Protein AF-A3U033-F1 (afdb_monomer_lite)

Sequence (87 aa):
MTNSAGRDVPVRWIGEQHVREDCQGRIPSLADWLMRIQPESWMANGQIERFGSEAREDPRSSWIVEVARGKTILGLQDWLAMRDLVD

Foldseek 3Di:
DADPVRDDDDPVVVVQVVCCVVVVRDDDDPCRVVVPDDDDPVNPDPPPPPPDDPPDDDVVVVQVVCVVVVNNPPCPVVVVVVVVVVD

pLDDT: mean 79.35, std 15.16, range [46.84, 97.81]

Structure (mmCIF, N/CA/C/O backbone):
data_AF-A3U033-F1
#
_entry.id   AF-A3U033-F1
#
loop_
_atom_site.group_PDB
_atom_site.id
_atom_site.type_symbol
_atom_site.label_atom_id
_atom_site.label_alt_id
_atom_site.label_comp_id
_atom_site.label_asym_id
_atom_site.label_entity_id
_atom_site.label_seq_id
_atom_site.pdbx_PDB_ins_code
_atom_site.Cartn_x
_atom_site.Cartn_y
_atom_site.Cartn_z
_atom_site.occupancy
_atom_site.B_iso_or_equiv
_atom_site.auth_seq_id
_atom_site.auth_comp_id
_atom_site.auth_asym_id
_atom_site.auth_atom_id
_atom_site.pdbx_PDB_model_num
ATOM 1 N N . MET A 1 1 ? -14.284 -7.749 8.926 1.00 87.06 1 MET A N 1
ATOM 2 C CA . MET A 1 1 ? -13.352 -7.967 10.055 1.00 87.06 1 MET A CA 1
ATOM 3 C C . MET A 1 1 ? -13.957 -7.269 11.251 1.00 87.06 1 MET A C 1
ATOM 5 O O . MET A 1 1 ? -14.347 -6.125 11.090 1.00 87.06 1 MET A O 1
ATOM 9 N N . THR A 1 2 ? -14.063 -7.907 12.409 1.00 95.12 2 THR A N 1
ATOM 10 C CA . THR A 1 2 ? -14.664 -7.273 13.593 1.00 95.12 2 THR A CA 1
ATOM 11 C C . THR A 1 2 ? -13.553 -6.804 14.528 1.00 95.12 2 THR A C 1
ATOM 13 O O . THR A 1 2 ? -12.614 -7.555 14.789 1.00 95.12 2 THR A O 1
ATOM 16 N N . ASN A 1 3 ? -13.599 -5.551 14.983 1.00 93.88 3 ASN A N 1
ATOM 17 C CA . ASN A 1 3 ? -12.585 -5.020 15.901 1.00 93.88 3 ASN A CA 1
ATOM 18 C C . ASN A 1 3 ? -12.898 -5.357 17.372 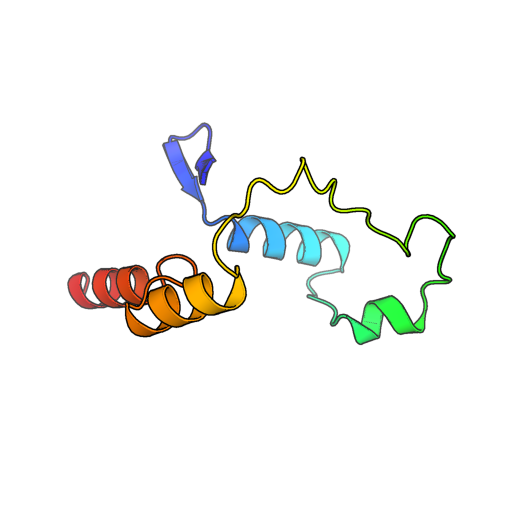1.00 93.88 3 ASN A C 1
ATOM 20 O O . ASN A 1 3 ? -13.954 -5.899 17.693 1.00 93.88 3 ASN A O 1
ATOM 24 N N . SER A 1 4 ? -11.992 -5.000 18.287 1.00 94.94 4 SER A N 1
ATOM 25 C CA . SER A 1 4 ? -12.144 -5.245 19.733 1.00 94.94 4 SER A CA 1
ATOM 26 C C . SER A 1 4 ? -13.354 -4.554 20.373 1.00 94.94 4 SER A C 1
ATOM 28 O O . SER A 1 4 ? -13.767 -4.935 21.462 1.00 94.94 4 SER A O 1
ATOM 30 N N . ALA A 1 5 ? -13.946 -3.565 19.698 1.00 96.00 5 ALA A N 1
ATOM 31 C CA . ALA A 1 5 ? -15.180 -2.904 20.112 1.00 96.00 5 ALA A CA 1
ATOM 32 C C . ALA A 1 5 ? -16.441 -3.560 19.515 1.00 96.00 5 ALA A C 1
ATOM 34 O O . ALA A 1 5 ? -17.513 -2.962 19.566 1.00 96.00 5 ALA A O 1
ATOM 35 N N . GLY A 1 6 ? -16.321 -4.742 18.901 1.00 96.31 6 GLY A N 1
ATOM 36 C CA . GLY A 1 6 ? -17.442 -5.467 18.298 1.00 96.31 6 GLY A CA 1
ATOM 37 C C . GLY A 1 6 ? -17.984 -4.837 17.013 1.00 96.31 6 GLY A C 1
ATOM 38 O O . GLY A 1 6 ? -19.074 -5.194 16.582 1.00 96.31 6 GLY A O 1
ATOM 39 N N . ARG A 1 7 ? -17.263 -3.888 16.399 1.00 95.19 7 ARG A N 1
ATOM 40 C CA . ARG A 1 7 ? -17.705 -3.224 15.164 1.00 95.19 7 ARG A CA 1
ATOM 41 C C . ARG A 1 7 ? -17.186 -3.948 13.937 1.00 95.19 7 ARG A C 1
ATOM 43 O O . ARG A 1 7 ? -15.992 -4.247 13.864 1.00 95.19 7 ARG A O 1
ATOM 50 N N . ASP A 1 8 ? -18.059 -4.130 12.955 1.00 96.00 8 ASP A N 1
ATOM 51 C CA . ASP A 1 8 ? -17.673 -4.623 11.641 1.00 96.00 8 ASP A CA 1
ATOM 52 C C . ASP A 1 8 ? -16.970 -3.532 10.837 1.00 96.00 8 ASP A C 1
ATOM 54 O O . ASP A 1 8 ? -17.530 -2.494 10.493 1.00 96.00 8 ASP A O 1
ATOM 58 N N . VAL A 1 9 ? -15.698 -3.787 10.549 1.00 92.75 9 VAL A N 1
ATOM 59 C CA . VAL A 1 9 ? -14.810 -2.922 9.783 1.00 92.75 9 VAL A CA 1
ATOM 60 C C . VAL A 1 9 ? -14.526 -3.579 8.425 1.00 92.75 9 VAL A C 1
ATOM 62 O O . VAL A 1 9 ? -14.019 -4.714 8.372 1.00 92.75 9 VAL A O 1
ATOM 65 N N . PRO A 1 10 ? -14.829 -2.896 7.306 1.00 94.00 10 PRO A N 1
ATOM 66 C CA . PRO A 1 10 ? -14.473 -3.374 5.978 1.00 94.00 10 PRO A CA 1
ATOM 67 C C . PRO A 1 10 ? -12.953 -3.445 5.809 1.00 94.00 10 PRO A C 1
ATOM 69 O O . PRO A 1 10 ? -12.247 -2.472 6.062 1.00 94.00 10 PRO A O 1
ATOM 72 N N . VAL A 1 11 ? -12.438 -4.567 5.301 1.00 95.62 11 VAL A N 1
ATOM 73 C CA . VAL A 1 11 ? -10.992 -4.734 5.040 1.00 95.62 11 VAL A CA 1
ATOM 74 C C . VAL A 1 11 ? -10.476 -3.670 4.069 1.00 95.62 11 VAL A C 1
ATOM 76 O O . VAL A 1 11 ? -9.401 -3.110 4.264 1.00 95.62 11 VAL A O 1
ATOM 79 N N . ARG A 1 12 ? -11.287 -3.326 3.061 1.00 94.06 12 ARG A N 1
ATOM 80 C CA . ARG A 1 12 ? -10.980 -2.253 2.111 1.00 94.06 12 ARG A CA 1
ATOM 81 C C . ARG A 1 12 ? -10.753 -0.908 2.800 1.00 94.06 12 ARG A C 1
ATOM 83 O O . ARG A 1 12 ? -9.820 -0.204 2.437 1.00 94.06 12 ARG A O 1
ATOM 90 N N . TRP A 1 13 ? -11.580 -0.568 3.790 1.00 95.38 13 TRP A N 1
ATOM 91 C CA . TRP A 1 13 ? -11.458 0.696 4.516 1.00 95.38 13 TRP A CA 1
ATOM 92 C C . TRP A 1 13 ? -10.113 0.792 5.247 1.00 95.38 13 TRP A C 1
ATOM 94 O O . TRP A 1 13 ? -9.446 1.816 5.151 1.00 95.38 13 TRP A O 1
ATOM 104 N N . ILE A 1 14 ? -9.675 -0.300 5.882 1.00 94.81 14 ILE A N 1
ATOM 105 C CA . ILE A 1 14 ? -8.378 -0.379 6.576 1.00 94.81 14 ILE A CA 1
ATOM 106 C C . ILE A 1 14 ? -7.227 -0.188 5.584 1.00 94.81 14 ILE A C 1
ATOM 108 O O . ILE A 1 14 ? -6.326 0.610 5.826 1.00 94.81 14 ILE A O 1
ATOM 112 N N . GLY A 1 15 ? -7.276 -0.890 4.446 1.00 95.69 15 GLY A N 1
ATOM 113 C CA . GLY A 1 15 ? -6.254 -0.769 3.405 1.00 95.69 15 GLY A CA 1
ATOM 114 C C . GLY A 1 15 ? -6.159 0.649 2.836 1.00 95.69 15 GLY A C 1
ATOM 115 O O . GLY A 1 15 ? -5.065 1.182 2.685 1.00 95.69 15 GLY A O 1
ATOM 116 N N . GLU A 1 16 ? -7.298 1.291 2.564 1.00 96.25 16 GLU A N 1
ATOM 117 C CA . GLU A 1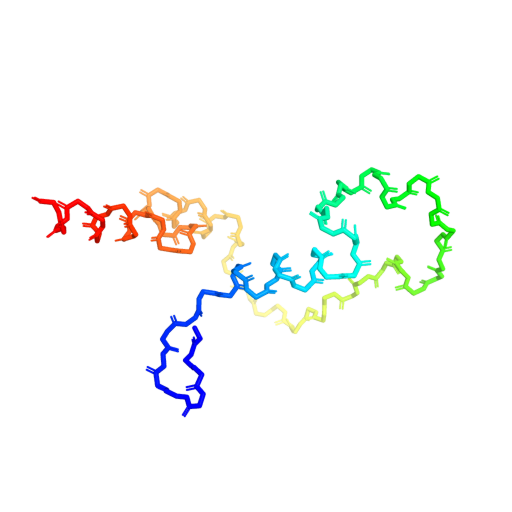 16 ? -7.320 2.670 2.067 1.00 96.25 16 GLU A CA 1
ATOM 118 C C . GLU A 1 16 ? -6.836 3.683 3.112 1.00 96.25 16 GLU A C 1
ATOM 120 O O . GLU A 1 16 ? -6.133 4.626 2.752 1.00 96.25 16 GLU A O 1
ATOM 125 N N . GLN A 1 17 ? -7.198 3.513 4.388 1.00 96.19 17 GLN A N 1
ATOM 126 C CA . GLN A 1 17 ? -6.711 4.372 5.469 1.00 96.19 17 GLN A CA 1
ATOM 127 C C . GLN A 1 17 ? -5.183 4.300 5.568 1.00 96.19 17 GLN A C 1
ATOM 129 O O . GLN A 1 17 ? -4.536 5.340 5.489 1.00 96.19 17 GLN A O 1
ATOM 134 N N . HIS A 1 18 ? -4.623 3.090 5.667 1.00 96.19 18 HIS A N 1
ATOM 135 C CA . HIS A 1 18 ? -3.181 2.873 5.792 1.00 96.19 18 HIS A CA 1
ATOM 136 C C . HIS A 1 18 ? -2.398 3.555 4.662 1.0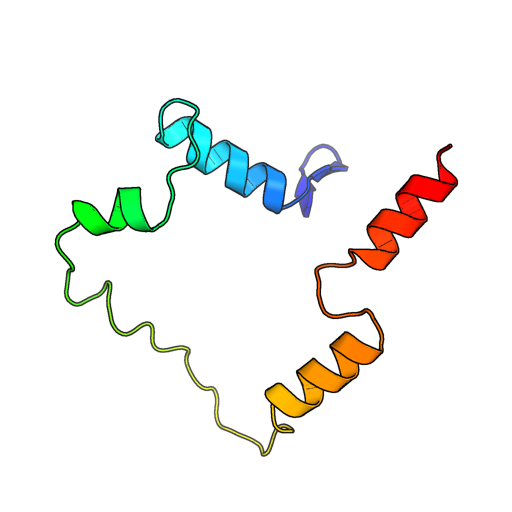0 96.19 18 HIS A C 1
ATOM 138 O O . HIS A 1 18 ? -1.491 4.343 4.917 1.00 96.19 18 HIS A O 1
ATOM 144 N N . VAL A 1 19 ? -2.805 3.333 3.405 1.00 96.19 19 VAL A N 1
ATOM 145 C CA . VAL A 1 19 ? -2.125 3.949 2.256 1.00 96.19 19 VAL A CA 1
ATOM 146 C C . VAL A 1 19 ? -2.234 5.475 2.301 1.00 96.19 19 VAL A C 1
ATOM 148 O O . VAL A 1 19 ? -1.249 6.157 2.026 1.00 96.19 19 VAL A O 1
ATOM 151 N N . ARG A 1 20 ? -3.397 6.037 2.666 1.00 96.38 20 ARG A N 1
ATOM 152 C CA . ARG A 1 20 ? -3.559 7.498 2.769 1.00 96.38 20 ARG A CA 1
ATOM 153 C C . ARG A 1 20 ? -2.686 8.097 3.866 1.00 96.38 20 ARG A C 1
ATOM 155 O O . ARG A 1 20 ? -2.110 9.153 3.629 1.00 96.38 20 ARG A O 1
ATOM 162 N N . GLU A 1 21 ? -2.595 7.474 5.036 1.00 97.81 21 GLU A N 1
ATOM 163 C CA . GLU A 1 21 ? -1.760 7.966 6.141 1.00 97.81 21 GLU A CA 1
ATOM 164 C C . GLU A 1 21 ? -0.284 8.042 5.732 1.00 97.81 21 GLU A C 1
ATOM 166 O O . GLU A 1 21 ? 0.353 9.080 5.920 1.00 97.81 21 GLU A O 1
ATOM 171 N N . ASP A 1 22 ? 0.208 7.013 5.043 1.00 96.50 22 ASP A N 1
ATOM 172 C CA . ASP A 1 22 ? 1.598 6.939 4.587 1.00 96.50 22 ASP A CA 1
ATOM 173 C C . ASP A 1 22 ? 1.878 7.857 3.380 1.00 96.50 22 ASP A C 1
ATOM 175 O O . ASP A 1 22 ? 2.980 8.384 3.216 1.00 96.50 22 ASP A O 1
ATOM 179 N N . CYS A 1 23 ? 0.872 8.098 2.533 1.00 95.19 23 CYS A N 1
ATOM 180 C CA . CYS A 1 23 ? 1.012 8.832 1.269 1.00 95.19 23 CYS A CA 1
ATOM 181 C C . CYS A 1 23 ? 0.475 10.271 1.321 1.00 95.19 23 CYS A C 1
ATOM 183 O O . CYS A 1 23 ? 0.104 10.838 0.284 1.00 95.19 23 CYS A O 1
ATOM 185 N N . GLN A 1 24 ? 0.435 10.880 2.511 1.00 95.19 24 GLN A N 1
ATOM 186 C CA . GLN A 1 24 ? -0.021 12.263 2.726 1.00 95.19 24 GLN A CA 1
ATOM 187 C C . GLN A 1 24 ? -1.434 12.514 2.161 1.00 95.19 24 GLN A C 1
ATOM 189 O O . GLN A 1 24 ? -1.684 13.473 1.427 1.00 95.19 24 GLN A O 1
ATOM 194 N N . GLY A 1 25 ? -2.357 11.606 2.464 1.00 96.00 25 GLY A N 1
ATOM 195 C CA . GLY A 1 25 ? -3.770 11.673 2.094 1.00 96.00 25 GLY A CA 1
ATOM 196 C C . GLY A 1 25 ? -4.111 11.145 0.698 1.00 96.00 25 GLY A C 1
ATOM 197 O O . GLY A 1 25 ? -5.268 11.235 0.291 1.00 96.00 25 GLY A O 1
ATOM 198 N N . ARG A 1 26 ? -3.146 10.598 -0.050 1.00 94.75 26 ARG A N 1
ATOM 199 C CA . ARG A 1 26 ? -3.337 10.145 -1.441 1.00 94.75 26 ARG A CA 1
ATOM 200 C C . ARG A 1 26 ? -3.379 8.620 -1.527 1.00 94.75 26 ARG A C 1
ATOM 202 O O . ARG A 1 26 ? -2.798 7.939 -0.695 1.00 94.75 26 ARG A O 1
ATOM 209 N N . ILE A 1 27 ? -4.026 8.087 -2.562 1.00 95.06 27 ILE A N 1
ATOM 210 C CA . ILE A 1 27 ? -3.854 6.691 -2.991 1.00 95.06 27 ILE A CA 1
ATOM 211 C C . ILE A 1 27 ? -3.082 6.737 -4.314 1.00 95.06 27 ILE A C 1
ATOM 213 O O . ILE A 1 27 ? -3.695 7.056 -5.336 1.00 95.06 27 ILE A O 1
ATOM 217 N N . PRO A 1 28 ? -1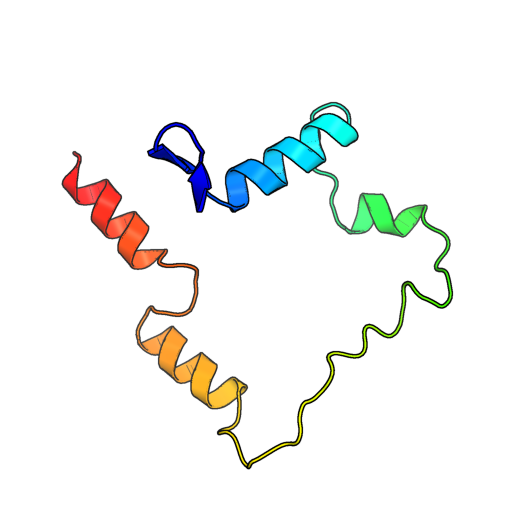.756 6.506 -4.323 1.00 93.94 28 PRO A N 1
ATOM 218 C CA . PRO A 1 28 ? -0.990 6.520 -5.562 1.00 93.94 28 PRO A CA 1
ATOM 219 C C . PRO A 1 28 ? -1.402 5.356 -6.466 1.00 93.94 28 PRO A C 1
ATOM 221 O O . PRO A 1 28 ? -1.755 4.272 -5.992 1.00 93.94 28 PRO A O 1
ATOM 224 N N . SER A 1 29 ? -1.335 5.565 -7.777 1.00 92.69 29 SER A N 1
ATOM 225 C CA . SER A 1 29 ? -1.480 4.478 -8.739 1.00 92.69 29 SER A CA 1
ATOM 226 C C . SER A 1 29 ? -0.260 3.553 -8.706 1.00 92.69 29 SER A C 1
ATOM 228 O O . SER A 1 29 ? 0.807 3.903 -8.199 1.00 92.69 29 SER A O 1
ATOM 230 N N . LEU A 1 30 ? -0.385 2.372 -9.315 1.00 90.19 30 LEU A N 1
ATOM 231 C CA . LEU A 1 30 ? 0.763 1.485 -9.508 1.00 90.19 30 LEU A CA 1
ATOM 232 C C . LEU A 1 30 ? 1.889 2.181 -10.292 1.00 90.19 30 LEU A C 1
ATOM 234 O O . LEU A 1 30 ? 3.061 1.998 -9.975 1.00 90.19 30 LEU A O 1
ATOM 238 N N . ALA A 1 31 ? 1.540 2.997 -11.291 1.00 93.25 31 ALA A N 1
ATOM 239 C CA . ALA A 1 31 ? 2.518 3.723 -12.093 1.00 93.25 31 ALA A CA 1
ATOM 240 C C . ALA A 1 31 ? 3.296 4.751 -11.258 1.00 93.25 31 ALA A C 1
ATOM 242 O O . ALA A 1 31 ? 4.515 4.824 -11.401 1.00 93.25 31 ALA A O 1
ATOM 243 N N . ASP A 1 32 ? 2.620 5.481 -10.359 1.00 92.56 32 ASP A N 1
ATOM 244 C CA . ASP A 1 32 ? 3.253 6.467 -9.468 1.00 92.56 32 ASP A CA 1
ATOM 245 C C . ASP A 1 32 ? 4.334 5.826 -8.588 1.00 92.56 32 ASP A C 1
ATOM 247 O O . ASP A 1 32 ? 5.407 6.399 -8.397 1.00 92.56 32 ASP A O 1
ATOM 251 N N . TRP A 1 33 ? 4.071 4.612 -8.098 1.00 89.00 33 TRP A N 1
ATOM 252 C CA . TRP A 1 33 ? 5.037 3.827 -7.334 1.00 89.00 33 TRP A CA 1
ATOM 253 C C . TRP A 1 33 ? 6.177 3.302 -8.210 1.00 89.00 33 TRP A C 1
ATOM 255 O O . TRP A 1 33 ? 7.353 3.548 -7.932 1.00 89.00 33 TRP A O 1
ATOM 265 N N . LEU A 1 34 ? 5.843 2.587 -9.286 1.00 90.44 34 LEU A N 1
ATOM 266 C CA . LEU A 1 34 ? 6.835 1.862 -10.080 1.00 90.44 34 LEU A CA 1
ATOM 267 C C . LEU A 1 34 ? 7.769 2.777 -10.871 1.00 90.44 34 LEU A C 1
ATOM 269 O O . LEU A 1 34 ? 8.895 2.377 -11.147 1.00 90.44 34 LEU A O 1
ATOM 273 N N . MET A 1 35 ? 7.359 4.005 -11.210 1.00 93.25 35 MET A N 1
ATOM 274 C CA . MET A 1 35 ? 8.218 4.900 -11.996 1.00 93.25 35 MET A CA 1
ATOM 275 C C . MET A 1 35 ? 9.509 5.323 -11.282 1.00 93.25 35 MET A C 1
ATOM 277 O O . MET A 1 35 ? 10.429 5.812 -11.935 1.00 93.25 35 MET A O 1
ATOM 281 N N . ARG A 1 36 ? 9.572 5.194 -9.950 1.00 88.38 36 ARG A N 1
ATOM 282 C CA . ARG A 1 36 ? 10.705 5.665 -9.135 1.00 88.38 36 ARG A CA 1
ATOM 283 C C . ARG A 1 36 ? 11.362 4.576 -8.290 1.00 88.38 36 ARG A C 1
ATOM 285 O O . ARG A 1 36 ? 12.477 4.794 -7.822 1.00 88.38 36 ARG A O 1
ATOM 292 N N . ILE A 1 37 ? 10.707 3.435 -8.087 1.00 90.81 37 ILE A N 1
ATOM 293 C CA . ILE A 1 37 ? 11.282 2.304 -7.351 1.00 90.81 37 ILE A CA 1
ATOM 294 C C . ILE A 1 37 ? 12.330 1.607 -8.224 1.00 90.81 37 ILE A C 1
ATOM 296 O O . ILE A 1 37 ? 12.048 1.241 -9.363 1.00 90.81 37 ILE A O 1
ATOM 300 N N . GLN A 1 38 ? 13.525 1.388 -7.672 1.00 92.75 38 GLN A N 1
ATOM 301 C CA . GLN A 1 38 ? 14.511 0.476 -8.252 1.00 92.75 38 GLN A CA 1
ATOM 302 C C . GLN A 1 38 ? 14.164 -0.956 -7.823 1.00 92.75 38 GLN A C 1
ATOM 304 O O . GLN A 1 38 ? 14.128 -1.215 -6.618 1.00 92.75 38 GLN A O 1
ATOM 309 N N . PRO A 1 39 ? 13.859 -1.875 -8.758 1.00 88.75 39 PRO A N 1
ATOM 310 C CA . PRO A 1 39 ? 13.482 -3.235 -8.400 1.00 88.75 39 PRO A CA 1
ATOM 311 C C . PRO A 1 39 ? 14.640 -3.990 -7.747 1.00 88.75 39 PRO A C 1
ATOM 313 O O . PRO A 1 39 ? 15.717 -4.111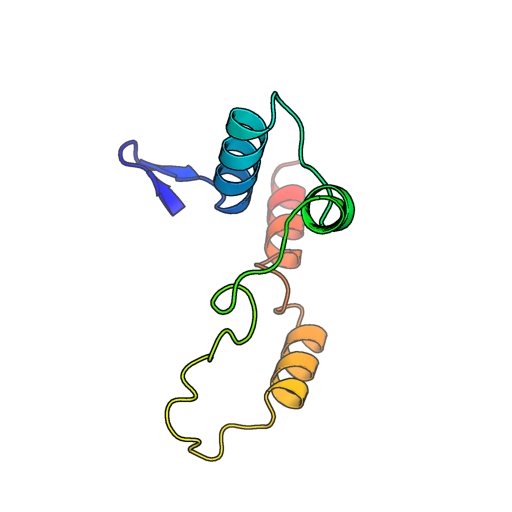 -8.328 1.00 88.75 39 PRO A O 1
ATOM 316 N N . GLU A 1 40 ? 14.389 -4.558 -6.573 1.00 88.50 40 GLU A N 1
ATOM 317 C CA . GLU A 1 40 ? 15.299 -5.505 -5.931 1.00 88.50 40 GLU A CA 1
ATOM 318 C C . GLU A 1 40 ? 14.943 -6.947 -6.302 1.00 88.50 40 GLU A C 1
ATOM 320 O O . GLU A 1 40 ? 13.811 -7.256 -6.688 1.00 88.50 40 GLU A O 1
ATOM 325 N N . SER A 1 41 ? 15.899 -7.861 -6.131 1.00 84.31 41 SER A N 1
ATOM 326 C CA . SER A 1 41 ? 15.746 -9.276 -6.501 1.00 84.31 41 SER A CA 1
ATOM 327 C C . SER A 1 41 ? 14.562 -9.980 -5.826 1.00 84.31 41 SER A C 1
ATOM 329 O O . SER A 1 41 ? 14.026 -10.931 -6.390 1.00 84.31 41 SER A O 1
ATOM 331 N N . TRP A 1 42 ? 14.132 -9.501 -4.656 1.00 85.19 42 TRP A N 1
ATOM 332 C CA . TRP A 1 42 ? 12.990 -10.022 -3.899 1.00 85.19 42 TRP A CA 1
ATOM 333 C C . TRP A 1 42 ? 11.634 -9.430 -4.322 1.00 85.19 42 TRP A C 1
ATOM 335 O O . TRP A 1 42 ? 10.595 -9.981 -3.962 1.00 85.19 42 TRP A O 1
ATOM 345 N N . MET A 1 43 ? 11.615 -8.311 -5.058 1.00 83.69 43 MET A N 1
ATOM 346 C CA . MET A 1 43 ? 10.375 -7.653 -5.507 1.00 83.69 43 MET A CA 1
ATOM 347 C C . MET A 1 43 ? 9.763 -8.349 -6.727 1.00 83.69 43 MET A C 1
ATOM 349 O O . MET A 1 43 ? 8.560 -8.258 -6.970 1.00 83.69 43 MET A O 1
ATOM 353 N N . ALA A 1 44 ? 10.593 -9.048 -7.498 1.00 72.25 44 ALA A N 1
ATOM 354 C CA . ALA A 1 44 ? 10.169 -9.950 -8.555 1.00 72.25 44 ALA A CA 1
ATOM 355 C C . ALA A 1 44 ? 10.238 -11.394 -8.042 1.00 72.25 44 ALA A C 1
ATOM 357 O O . ALA A 1 44 ? 11.093 -11.723 -7.227 1.00 72.25 44 ALA A O 1
ATOM 358 N N . ASN A 1 45 ? 9.382 -12.276 -8.568 1.00 63.03 45 ASN A N 1
ATOM 359 C CA . ASN A 1 45 ? 9.327 -13.707 -8.220 1.00 63.03 45 ASN A CA 1
ATOM 360 C C . ASN A 1 45 ? 8.620 -14.043 -6.897 1.00 63.03 45 ASN A C 1
ATOM 362 O O . ASN A 1 45 ? 9.087 -14.900 -6.149 1.00 63.03 45 ASN A O 1
ATOM 366 N N . GLY A 1 46 ? 7.452 -13.445 -6.638 1.00 60.19 46 GLY A N 1
ATOM 367 C CA . GLY A 1 46 ? 6.523 -13.985 -5.645 1.00 60.19 46 GLY A CA 1
ATOM 368 C C . GLY A 1 46 ? 6.171 -15.435 -5.993 1.00 60.19 46 GLY A C 1
ATOM 369 O O . GLY A 1 46 ? 5.314 -15.690 -6.838 1.00 60.19 46 GLY A O 1
ATOM 370 N N . GLN A 1 47 ? 6.871 -16.390 -5.385 1.00 60.72 47 GLN A N 1
ATOM 371 C CA . GLN A 1 47 ? 6.549 -17.804 -5.482 1.00 60.72 47 GLN A CA 1
ATOM 372 C C . GLN A 1 47 ? 5.291 -18.005 -4.644 1.00 60.72 47 GLN A C 1
ATOM 374 O O . GLN A 1 47 ? 5.356 -18.104 -3.422 1.00 60.72 47 GLN A O 1
ATOM 379 N N . ILE A 1 48 ? 4.125 -18.023 -5.291 1.00 60.12 48 ILE A N 1
ATOM 380 C CA . ILE A 1 48 ? 2.953 -18.620 -4.657 1.00 60.12 48 ILE A CA 1
ATOM 381 C C . ILE A 1 48 ? 3.337 -20.082 -4.473 1.00 60.12 48 ILE A C 1
ATOM 383 O O . ILE A 1 48 ? 3.475 -20.793 -5.472 1.00 60.12 48 ILE A O 1
ATOM 387 N N . GLU A 1 49 ? 3.583 -20.503 -3.230 1.00 61.50 49 GLU A N 1
ATOM 388 C CA . GLU A 1 49 ? 3.840 -21.906 -2.931 1.00 61.50 49 GLU A CA 1
ATOM 389 C C . GLU A 1 49 ? 2.672 -22.717 -3.482 1.00 61.50 49 GLU A C 1
ATOM 391 O O . GLU A 1 49 ? 1.549 -22.704 -2.971 1.00 61.50 49 GLU A O 1
ATOM 396 N N . ARG A 1 50 ? 2.926 -23.371 -4.614 1.00 55.53 50 ARG A N 1
ATOM 397 C CA . ARG A 1 50 ? 1.963 -24.238 -5.269 1.00 55.53 50 ARG A CA 1
ATOM 398 C C . ARG A 1 50 ? 2.009 -25.539 -4.485 1.00 55.53 50 ARG A C 1
ATOM 400 O O . ARG A 1 50 ? 2.698 -26.477 -4.880 1.00 55.53 50 ARG A O 1
ATOM 407 N N . PHE A 1 51 ? 1.333 -25.564 -3.336 1.00 57.59 51 PHE A N 1
ATOM 408 C CA . PHE A 1 51 ? 1.037 -26.809 -2.637 1.00 57.59 51 PHE A CA 1
ATOM 409 C C . PHE A 1 51 ? 0.501 -27.798 -3.675 1.00 57.59 51 PHE A C 1
ATOM 411 O O . PHE A 1 51 ? -0.327 -27.419 -4.508 1.00 57.59 51 PHE A O 1
ATOM 418 N N . GLY A 1 52 ? 1.090 -28.997 -3.694 1.00 53.41 52 GLY A N 1
ATOM 419 C CA . GLY A 1 52 ? 1.005 -29.968 -4.782 1.00 53.41 52 GLY A CA 1
ATOM 420 C C . GLY A 1 52 ? -0.368 -30.022 -5.440 1.00 53.41 52 GLY A C 1
ATOM 421 O O . GLY A 1 52 ? -1.395 -30.132 -4.776 1.00 53.41 52 GLY A O 1
ATOM 422 N N . SER A 1 53 ? -0.371 -29.928 -6.766 1.00 53.09 53 SER A N 1
ATOM 423 C CA . SER A 1 53 ? -1.564 -30.103 -7.576 1.00 53.09 53 SER A CA 1
ATOM 424 C C . SER A 1 53 ? -2.065 -31.542 -7.445 1.00 53.09 53 SER A C 1
ATOM 426 O O . SER A 1 53 ? -1.719 -32.402 -8.254 1.00 53.09 53 SER A O 1
ATOM 428 N N . GLU A 1 54 ? -2.935 -31.802 -6.474 1.00 59.84 54 GLU A N 1
ATOM 429 C CA . GLU A 1 54 ? -4.104 -32.613 -6.802 1.00 59.84 54 GLU A CA 1
ATOM 430 C C . GLU A 1 54 ? -4.776 -31.948 -8.008 1.00 59.84 54 GLU A C 1
ATOM 432 O O . GLU A 1 54 ? -4.704 -30.723 -8.150 1.00 59.84 54 GLU A O 1
ATOM 437 N N . ALA A 1 55 ? -5.348 -32.736 -8.919 1.00 56.56 55 ALA A N 1
ATOM 438 C CA . ALA A 1 55 ? -6.050 -32.244 -10.102 1.00 56.56 55 ALA A CA 1
ATOM 439 C C . ALA A 1 55 ? -7.293 -31.440 -9.680 1.00 56.56 55 ALA A C 1
ATOM 441 O O . ALA A 1 55 ? -8.428 -31.897 -9.762 1.00 56.56 55 ALA A O 1
ATOM 442 N N . ARG A 1 56 ? -7.062 -30.244 -9.150 1.00 58.50 56 ARG A N 1
ATOM 443 C CA . ARG A 1 56 ? -8.062 -29.266 -8.780 1.00 58.50 56 ARG A CA 1
ATOM 444 C C . ARG A 1 56 ? -8.536 -28.673 -10.094 1.00 58.50 56 ARG A C 1
ATOM 446 O O . ARG A 1 56 ? -7.701 -28.271 -10.906 1.00 58.50 56 ARG A O 1
ATOM 453 N N . GLU A 1 5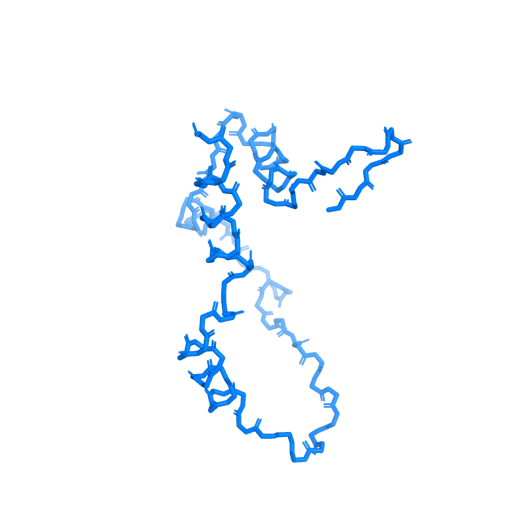7 ? -9.851 -28.713 -10.308 1.00 65.81 57 GLU A N 1
ATOM 454 C CA . GLU A 1 57 ? -10.527 -28.139 -11.474 1.00 65.81 57 GLU A CA 1
ATOM 455 C C . GLU A 1 57 ? -9.840 -26.856 -11.931 1.00 65.81 57 GLU A C 1
ATOM 457 O O . GLU A 1 57 ? -9.454 -26.040 -11.088 1.00 65.81 57 GLU A O 1
ATOM 462 N N . ASP A 1 58 ? -9.697 -26.693 -13.252 1.00 75.62 58 ASP A N 1
ATOM 463 C CA . ASP A 1 58 ? -9.116 -25.495 -13.852 1.00 75.62 58 ASP A CA 1
ATOM 464 C C . ASP A 1 58 ? -9.656 -24.245 -13.128 1.00 75.62 58 ASP A C 1
ATOM 466 O O . ASP A 1 58 ? -10.858 -23.955 -13.212 1.00 75.62 58 ASP A O 1
ATOM 470 N N . PRO A 1 59 ? -8.794 -23.504 -12.401 1.00 71.38 59 PRO A N 1
ATOM 471 C CA . PRO A 1 59 ? -9.220 -22.367 -11.597 1.00 71.38 59 PRO A CA 1
ATOM 472 C C . PRO A 1 59 ? -9.972 -21.320 -12.416 1.00 71.38 59 PRO A C 1
ATOM 474 O O . PRO A 1 59 ? -10.839 -20.627 -11.886 1.00 71.38 59 PRO A O 1
ATOM 477 N N . ARG A 1 60 ? -9.687 -21.228 -13.722 1.00 74.25 60 ARG A N 1
ATOM 478 C CA . ARG A 1 60 ? -10.399 -20.341 -14.641 1.00 74.25 60 ARG A CA 1
ATOM 479 C C . ARG A 1 60 ? -11.829 -20.813 -14.890 1.00 74.25 60 ARG A C 1
ATOM 481 O O . ARG A 1 60 ? -12.744 -19.995 -14.862 1.00 74.25 60 ARG A O 1
ATOM 488 N N . SER A 1 61 ? -12.030 -22.107 -15.108 1.00 77.31 61 SER A N 1
ATOM 489 C CA . SER A 1 61 ? -13.355 -22.705 -15.299 1.00 77.31 61 SER A CA 1
ATOM 490 C C . SER A 1 61 ? -14.226 -22.556 -14.049 1.00 77.31 61 SER A C 1
ATOM 492 O O . SER A 1 61 ? -15.367 -22.103 -14.144 1.00 77.31 61 SER A O 1
ATOM 494 N N . SER A 1 62 ? -13.661 -22.830 -12.869 1.00 78.75 62 SER A N 1
ATOM 495 C CA . SER A 1 62 ? -14.335 -22.603 -11.583 1.00 78.75 62 SER A CA 1
ATOM 496 C C . SER A 1 62 ? -14.702 -21.123 -11.391 1.00 78.75 62 SER A C 1
ATOM 498 O O . SER A 1 62 ? -15.841 -20.794 -11.060 1.00 78.75 62 SER A O 1
ATOM 500 N N . TRP A 1 63 ? -13.777 -20.210 -11.708 1.00 74.19 63 TRP A N 1
ATOM 501 C CA . TRP A 1 63 ? -14.018 -18.770 -11.626 1.00 74.19 63 TRP A CA 1
ATOM 502 C C . TRP A 1 63 ? -15.140 -18.296 -12.561 1.00 74.19 63 TRP A C 1
ATOM 504 O O . TRP A 1 63 ? -16.004 -17.541 -12.125 1.00 74.19 63 TRP A O 1
ATOM 514 N N . ILE A 1 64 ? -15.190 -18.767 -13.813 1.00 80.19 64 ILE A N 1
ATOM 515 C CA . ILE A 1 64 ? -16.260 -18.412 -14.766 1.00 80.19 64 ILE A CA 1
ATOM 516 C C . ILE A 1 64 ? -17.636 -18.848 -14.242 1.00 80.19 64 ILE A C 1
ATOM 518 O O . ILE A 1 64 ? -18.597 -18.081 -14.330 1.00 80.19 64 ILE A O 1
ATOM 522 N N . VAL A 1 65 ? -17.737 -20.052 -13.671 1.00 81.69 65 VAL A N 1
ATOM 523 C CA . VAL A 1 65 ? -18.989 -20.561 -13.088 1.00 81.69 65 VAL A CA 1
ATOM 524 C C . VAL A 1 65 ? -19.437 -19.697 -11.912 1.00 81.69 65 VAL A C 1
ATOM 526 O O . VAL A 1 65 ? -20.614 -19.354 -11.805 1.00 81.69 65 VAL A O 1
ATOM 529 N N . GLU A 1 66 ? -18.510 -19.299 -11.047 1.00 79.62 66 GLU A N 1
ATOM 530 C CA . GLU A 1 66 ? -18.833 -18.458 -9.900 1.00 79.62 66 GLU A CA 1
ATOM 531 C C . GLU A 1 66 ? -19.175 -17.014 -10.325 1.00 79.62 66 GLU A C 1
ATOM 533 O O . GLU A 1 66 ? -20.056 -16.408 -9.716 1.00 79.62 66 GLU A O 1
ATOM 538 N N . VAL A 1 67 ? -18.576 -16.478 -11.404 1.00 75.81 67 VAL A N 1
ATOM 539 C CA . VAL A 1 67 ? -18.990 -15.197 -12.024 1.00 75.81 67 VAL A CA 1
ATOM 540 C C . VAL A 1 67 ? -20.423 -15.296 -12.528 1.00 75.81 67 VAL A C 1
ATOM 542 O O . VAL A 1 67 ? -21.242 -14.437 -12.208 1.00 75.81 67 VAL A O 1
ATOM 545 N N . ALA A 1 68 ? -20.746 -16.352 -13.277 1.00 77.06 68 ALA A N 1
ATOM 546 C CA . ALA A 1 68 ? -22.096 -16.567 -13.792 1.00 77.06 68 ALA A CA 1
ATOM 547 C C . ALA A 1 68 ? -23.136 -16.704 -12.665 1.00 77.06 68 ALA A C 1
ATOM 549 O O . ALA A 1 68 ? -24.299 -16.360 -12.849 1.00 77.06 68 ALA A O 1
ATOM 550 N N . ARG A 1 69 ? -22.708 -17.170 -11.486 1.00 77.38 69 ARG A N 1
ATOM 551 C CA . ARG A 1 69 ? -23.525 -17.280 -10.268 1.00 77.38 69 ARG A CA 1
ATOM 552 C C . ARG A 1 69 ? -23.534 -16.017 -9.399 1.00 77.38 69 ARG A C 1
ATOM 554 O O . ARG A 1 69 ? -24.160 -16.046 -8.346 1.00 77.38 69 ARG A O 1
ATOM 561 N N . GLY A 1 70 ? -22.841 -14.946 -9.796 1.00 69.56 70 GLY A N 1
ATOM 562 C CA . GLY A 1 70 ? -22.800 -13.679 -9.055 1.00 69.56 70 GLY A CA 1
ATOM 563 C C . GLY A 1 70 ? -21.867 -13.652 -7.836 1.00 69.56 70 GLY A C 1
ATOM 564 O O . GLY A 1 70 ? -21.919 -12.716 -7.044 1.00 69.56 70 GLY A O 1
ATOM 565 N N . LYS A 1 71 ? -20.990 -14.651 -7.676 1.00 66.81 71 LYS A N 1
ATOM 566 C CA . LYS A 1 71 ? -20.238 -14.911 -6.433 1.00 66.81 71 LYS A CA 1
ATOM 567 C C . LYS A 1 71 ? -18.799 -14.374 -6.402 1.00 66.81 71 LYS A C 1
ATOM 569 O O . LYS A 1 71 ? -18.120 -14.514 -5.390 1.00 66.81 71 LYS A O 1
ATOM 574 N N . THR A 1 72 ? -18.289 -13.779 -7.483 1.00 64.38 72 THR A N 1
ATOM 575 C CA . THR A 1 72 ? -16.831 -13.564 -7.672 1.00 64.38 72 THR A CA 1
ATOM 576 C C . THR A 1 72 ? -16.287 -12.184 -7.345 1.00 64.38 72 THR A C 1
ATOM 578 O O . THR A 1 72 ? -15.112 -11.913 -7.587 1.00 64.38 72 THR A O 1
ATOM 581 N N . ILE A 1 73 ? -17.075 -11.317 -6.724 1.00 56.91 73 ILE A N 1
ATOM 582 C CA . ILE A 1 73 ? -16.556 -10.075 -6.152 1.00 56.91 73 ILE A CA 1
ATOM 583 C C . ILE A 1 73 ? -17.133 -9.976 -4.759 1.00 56.91 73 ILE A C 1
ATOM 585 O O . ILE A 1 73 ? -18.304 -9.660 -4.675 1.00 56.91 73 ILE A O 1
ATOM 589 N N . LEU A 1 74 ? -16.340 -10.275 -3.720 1.00 58.78 74 LEU A N 1
ATOM 590 C CA . LEU A 1 74 ? -16.535 -9.917 -2.298 1.00 58.78 74 LEU A CA 1
ATOM 591 C C . LEU A 1 74 ? -17.988 -9.583 -1.866 1.00 58.78 74 LEU A C 1
ATOM 593 O O . LEU A 1 74 ? -18.216 -8.534 -1.270 1.00 58.78 74 LEU A O 1
ATOM 597 N N . GLY A 1 75 ? -18.968 -10.431 -2.198 1.00 62.69 75 GLY A N 1
ATOM 598 C CA . GLY A 1 75 ? -20.389 -10.159 -1.959 1.00 62.69 75 GLY A CA 1
ATOM 599 C C . GLY A 1 75 ? -20.919 -8.835 -2.539 1.00 62.69 75 GLY A C 1
ATOM 600 O O . GLY A 1 75 ? -21.718 -8.192 -1.884 1.00 62.69 75 GLY A O 1
ATOM 601 N N . LEU A 1 76 ? -20.497 -8.365 -3.721 1.00 64.50 76 LEU A N 1
ATOM 602 C CA . LEU A 1 76 ? -20.964 -7.102 -4.322 1.00 64.50 76 LEU A CA 1
ATOM 603 C C . LEU A 1 76 ? -22.477 -7.116 -4.569 1.00 64.50 76 LEU A C 1
ATOM 605 O O . LEU A 1 76 ? -23.139 -6.112 -4.334 1.00 64.50 76 LEU A O 1
ATOM 609 N N . GLN A 1 77 ? -23.023 -8.243 -5.032 1.00 63.44 77 GLN A N 1
ATOM 610 C CA . GLN A 1 77 ? -24.471 -8.403 -5.183 1.00 63.44 77 GLN A CA 1
ATOM 611 C C . GLN A 1 77 ? -25.171 -8.437 -3.824 1.00 63.44 77 GLN A C 1
ATOM 613 O O . GLN A 1 77 ? -26.178 -7.758 -3.654 1.00 63.44 77 GLN A O 1
ATOM 618 N N . ASP A 1 78 ? -24.594 -9.137 -2.847 1.00 67.75 78 ASP A N 1
ATOM 619 C CA . ASP A 1 78 ? -25.107 -9.164 -1.475 1.00 67.75 78 ASP A CA 1
ATOM 620 C C . ASP A 1 78 ? -25.065 -7.766 -0.835 1.00 67.75 78 ASP A C 1
ATOM 622 O O . ASP A 1 78 ? -25.998 -7.364 -0.154 1.00 67.75 78 ASP A O 1
ATOM 626 N N . TRP A 1 79 ? -24.021 -6.982 -1.112 1.00 64.62 79 TRP A N 1
ATOM 627 C CA . TRP A 1 79 ? -23.849 -5.604 -0.658 1.00 64.62 79 TRP A CA 1
ATOM 628 C C . TRP A 1 79 ? -24.852 -4.651 -1.314 1.00 64.62 79 TRP A C 1
ATOM 630 O O . TRP A 1 79 ? -25.431 -3.814 -0.624 1.00 64.62 79 TRP A O 1
ATOM 640 N N . LEU A 1 80 ? -25.095 -4.785 -2.625 1.00 68.38 80 LEU A N 1
ATOM 641 C CA . LEU A 1 80 ? -26.143 -4.033 -3.323 1.00 68.38 80 LEU A CA 1
ATOM 642 C C . LEU A 1 80 ? -27.530 -4.379 -2.761 1.00 68.38 80 LEU A C 1
ATOM 644 O O . LEU A 1 80 ? -28.292 -3.474 -2.440 1.00 68.38 80 LEU A O 1
ATOM 648 N N . ALA A 1 81 ? -27.821 -5.666 -2.556 1.00 71.31 81 ALA A N 1
ATOM 649 C CA . ALA A 1 81 ? -29.090 -6.124 -1.993 1.00 71.31 81 ALA A CA 1
ATOM 650 C C . ALA A 1 81 ? -29.289 -5.677 -0.534 1.00 71.31 81 ALA A C 1
ATOM 652 O O . ALA A 1 81 ? -30.389 -5.289 -0.155 1.00 71.31 81 ALA A O 1
ATOM 653 N N . MET A 1 82 ? -28.233 -5.687 0.286 1.00 67.19 82 MET A N 1
ATOM 654 C CA . MET A 1 82 ? -28.276 -5.156 1.652 1.00 67.19 82 MET A CA 1
ATOM 655 C C . MET A 1 82 ? -28.517 -3.647 1.678 1.00 67.19 82 MET A C 1
ATOM 657 O O . MET A 1 82 ? -29.171 -3.166 2.596 1.00 67.19 82 MET A O 1
ATOM 661 N N . ARG A 1 83 ? -27.997 -2.897 0.701 1.00 68.81 83 ARG A N 1
ATOM 662 C CA . ARG A 1 83 ? -28.213 -1.450 0.613 1.00 68.81 83 ARG A CA 1
ATOM 663 C C . ARG A 1 83 ? -29.658 -1.113 0.243 1.00 68.81 83 ARG A C 1
ATOM 665 O O . ARG A 1 83 ? -30.234 -0.234 0.865 1.00 68.81 83 ARG A O 1
ATOM 672 N N . ASP A 1 84 ? -30.246 -1.846 -0.697 1.00 62.84 84 ASP A N 1
ATOM 673 C CA . ASP A 1 84 ? -31.608 -1.584 -1.186 1.00 62.84 84 ASP A CA 1
ATOM 674 C C . ASP A 1 84 ? -32.716 -2.019 -0.192 1.00 62.84 84 ASP A C 1
ATOM 676 O O . ASP A 1 84 ? -33.882 -1.705 -0.396 1.00 62.84 84 ASP A O 1
ATOM 680 N N . LEU A 1 85 ? -32.375 -2.736 0.889 1.00 57.34 85 LEU A N 1
ATOM 681 C CA . LEU A 1 85 ? -33.290 -3.098 1.989 1.00 57.34 85 LEU A CA 1
ATOM 682 C C . LEU A 1 85 ? -33.324 -2.064 3.133 1.00 57.34 85 LEU A C 1
ATOM 684 O O . LEU A 1 85 ? -34.072 -2.247 4.095 1.00 57.34 85 LEU A O 1
ATOM 688 N N . VAL A 1 86 ? -32.467 -1.040 3.077 1.00 53.38 86 VAL A N 1
ATOM 689 C CA . VAL A 1 86 ? -32.288 -0.023 4.132 1.00 53.38 86 VAL A CA 1
ATOM 690 C C . VAL A 1 86 ? -32.851 1.351 3.712 1.00 53.38 86 VAL A C 1
ATOM 692 O O . VAL A 1 86 ? -32.874 2.266 4.536 1.00 53.38 86 VAL A O 1
ATOM 695 N N . ASP A 1 87 ? -33.372 1.460 2.485 1.00 46.84 87 ASP A N 1
ATOM 696 C CA . ASP A 1 87 ? -34.192 2.575 1.979 1.00 46.84 87 ASP A CA 1
ATOM 697 C C . ASP A 1 87 ? -35.693 2.216 2.014 1.00 46.84 87 ASP A C 1
ATOM 699 O O . ASP A 1 87 ? -36.516 3.129 2.269 1.00 46.84 87 ASP A O 1
#

Organism: Pseudooceanicola batsensis (strain ATCC BAA-863 / DSM 15984 / KCTC 12145 / HTCC2597) (NCBI:txid252305)

InterPro domains:
  IPR054061 Domain of unknown function DUF6915 [PF21866] (1-43)

Secondary structure (DSSP, 8-state):
-B-TTS-B--HHHHHHHHHHHHTTT----HHHHHTTPPPPTTTS--------------HHHHHHHHHHTT-SSTTHHHHHHHHHT--

Radius of gyration: 18.93 Å; chains: 1; bounding box: 50×45×35 Å